Protein AF-A0A413H0Y8-F1 (afdb_monomer)

pLDDT: mean 87.63, std 12.53, range [32.38, 98.0]

Radius of gyration: 17.6 Å; Cα contacts (8 Å, |Δi|>4): 178; chains: 1; bounding box: 56×38×45 Å

Solvent-accessible surface area (backbone atoms only — not comparable to full-atom values): 8568 Å² total; per-residue (Å²): 137,81,78,73,86,71,83,73,80,68,52,60,48,79,48,77,46,79,50,73,56,98,91,42,75,48,72,51,76,47,75,51,66,42,67,68,55,38,49,78,73,67,56,87,65,59,68,71,58,47,52,50,53,49,50,53,52,52,50,53,53,50,53,55,46,49,53,52,62,71,45,93,72,84,64,91,36,79,37,49,85,48,46,69,68,49,57,80,67,46,86,58,60,74,30,56,27,32,36,20,32,91,90,68,49,77,76,45,64,27,31,27,72,46,62,50,44,83,55,28,41,30,31,41,32,99,91,42,79,44,77,41,51,63,93,59,38,45,83,38,80,113

Structure (mmCIF, N/CA/C/O backbone):
data_AF-A0A413H0Y8-F1
#
_entry.id   AF-A0A413H0Y8-F1
#
loop_
_atom_site.group_PDB
_atom_site.id
_atom_site.type_symbol
_atom_site.label_atom_id
_atom_site.label_alt_id
_atom_site.label_comp_id
_atom_site.label_asym_id
_atom_site.label_entity_id
_atom_site.label_seq_id
_atom_site.pdbx_PDB_ins_code
_atom_site.Cartn_x
_atom_site.Cartn_y
_atom_site.Cartn_z
_atom_site.occupancy
_atom_site.B_iso_or_equiv
_atom_site.auth_seq_id
_atom_site.auth_comp_id
_atom_site.auth_asym_id
_atom_site.auth_atom_id
_atom_site.pdbx_PDB_model_num
ATOM 1 N N . MET A 1 1 ? -30.456 -8.221 -4.992 1.00 32.38 1 MET A N 1
ATOM 2 C CA . MET A 1 1 ? -29.118 -8.774 -4.706 1.00 32.38 1 MET A CA 1
ATOM 3 C C . MET A 1 1 ? -28.200 -8.206 -5.781 1.00 32.38 1 MET A C 1
ATOM 5 O O . MET A 1 1 ? -28.251 -8.671 -6.908 1.00 32.38 1 MET A O 1
ATOM 9 N N . CYS A 1 2 ? -27.539 -7.079 -5.513 1.00 36.31 2 CYS A N 1
ATOM 10 C CA . CYS A 1 2 ? -26.644 -6.446 -6.484 1.00 36.31 2 CYS A CA 1
ATOM 11 C C . CYS A 1 2 ? -25.253 -7.015 -6.210 1.00 36.31 2 CYS A C 1
ATOM 13 O O . CYS A 1 2 ? -24.771 -6.860 -5.089 1.00 36.31 2 CYS A O 1
ATOM 15 N N . GLY A 1 3 ? -24.677 -7.742 -7.169 1.00 38.00 3 GLY A N 1
ATOM 16 C CA . GLY A 1 3 ? -23.341 -8.314 -7.030 1.00 38.00 3 GLY A CA 1
ATOM 17 C C . GLY A 1 3 ? -22.345 -7.209 -6.699 1.00 38.00 3 GLY A C 1
ATOM 18 O O . GLY A 1 3 ? -22.322 -6.174 -7.370 1.00 38.00 3 GLY A O 1
ATOM 19 N N . ALA A 1 4 ? -21.573 -7.398 -5.631 1.00 40.56 4 ALA A N 1
ATOM 20 C CA . ALA A 1 4 ? -20.399 -6.575 -5.401 1.00 40.56 4 ALA A CA 1
ATOM 21 C C . ALA A 1 4 ? -19.510 -6.686 -6.653 1.00 40.56 4 ALA A C 1
ATOM 23 O O . ALA A 1 4 ? -19.362 -7.797 -7.166 1.00 40.56 4 ALA A O 1
ATOM 24 N N . PRO A 1 5 ? -18.953 -5.583 -7.187 1.00 42.88 5 PRO A N 1
ATOM 25 C CA . PRO A 1 5 ? -17.923 -5.705 -8.201 1.00 42.88 5 PRO A CA 1
ATOM 26 C C . PRO A 1 5 ? -16.787 -6.474 -7.545 1.00 42.88 5 PRO A C 1
ATOM 28 O O . PRO A 1 5 ? -16.175 -6.006 -6.583 1.00 42.88 5 PRO A O 1
ATOM 31 N N . ALA A 1 6 ? -16.582 -7.697 -8.003 1.00 46.31 6 ALA A N 1
ATOM 32 C CA . ALA A 1 6 ? -15.473 -8.479 -7.547 1.00 46.31 6 ALA A CA 1
ATOM 33 C C . ALA A 1 6 ? -14.215 -7.800 -8.092 1.00 46.31 6 ALA A C 1
ATOM 35 O O . ALA A 1 6 ? -14.059 -7.634 -9.301 1.00 46.31 6 ALA A O 1
ATOM 36 N N . PHE A 1 7 ? -13.306 -7.400 -7.208 1.00 52.75 7 PHE A N 1
ATOM 37 C CA . PHE A 1 7 ? -11.917 -7.111 -7.575 1.00 52.75 7 PHE A CA 1
ATOM 38 C C . PHE A 1 7 ? -11.198 -8.431 -7.924 1.00 52.75 7 PHE A C 1
ATOM 40 O O . PHE A 1 7 ? -10.121 -8.711 -7.409 1.00 52.75 7 PHE A O 1
ATOM 47 N N . GLU A 1 8 ? -11.861 -9.299 -8.694 1.00 52.72 8 GLU A N 1
ATOM 48 C CA . GLU A 1 8 ? -11.515 -10.711 -8.870 1.00 52.72 8 GLU A CA 1
ATOM 49 C C . GLU A 1 8 ? -10.297 -10.883 -9.774 1.00 52.72 8 GLU A C 1
ATOM 51 O O . GLU A 1 8 ? -9.495 -11.785 -9.539 1.00 52.72 8 GLU A O 1
ATOM 56 N N . THR A 1 9 ? -10.090 -9.976 -10.733 1.00 62.38 9 THR A N 1
ATOM 57 C CA . THR A 1 9 ? -8.909 -10.007 -11.598 1.00 62.38 9 THR A CA 1
ATOM 58 C C . THR A 1 9 ? -7.788 -9.173 -10.986 1.00 62.38 9 THR A C 1
ATOM 60 O O . THR A 1 9 ? -7.717 -7.951 -11.133 1.00 62.38 9 THR A O 1
ATOM 63 N N . SER A 1 10 ? -6.900 -9.850 -10.263 1.00 74.69 10 SER A N 1
ATOM 64 C CA . SER A 1 10 ? -5.654 -9.268 -9.777 1.00 74.69 10 SER A CA 1
ATOM 65 C C . SER A 1 10 ? -4.716 -9.031 -10.960 1.00 74.69 10 SER A C 1
ATOM 67 O O . SER A 1 10 ? -4.108 -9.971 -11.449 1.00 74.69 10 SER A O 1
ATOM 69 N N . LEU A 1 11 ? -4.538 -7.779 -11.391 1.00 84.06 11 LEU A N 1
ATOM 70 C CA . LEU A 1 11 ? -3.574 -7.461 -12.456 1.00 84.06 11 LEU A CA 1
ATOM 71 C C . LEU A 1 11 ? -2.131 -7.763 -12.027 1.00 84.06 11 LEU A C 1
ATOM 73 O O . LEU A 1 11 ? -1.325 -8.271 -12.804 1.00 84.06 11 LEU A O 1
ATOM 77 N N . ALA A 1 12 ? -1.799 -7.409 -10.787 1.00 87.81 12 ALA A N 1
ATOM 78 C CA . ALA 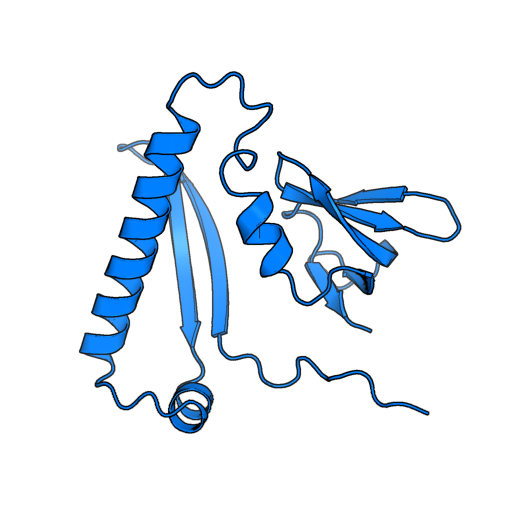A 1 12 ? -0.462 -7.560 -10.251 1.00 87.81 12 ALA A CA 1
ATOM 79 C C . ALA A 1 12 ? -0.478 -7.666 -8.727 1.00 87.81 12 ALA A C 1
ATOM 81 O O . ALA A 1 12 ? -1.369 -7.149 -8.049 1.00 87.81 12 ALA A O 1
ATOM 82 N N . ARG A 1 13 ? 0.568 -8.280 -8.184 1.00 89.25 13 ARG A N 1
ATOM 83 C CA . ARG A 1 13 ? 0.892 -8.272 -6.764 1.00 89.25 13 ARG A CA 1
ATOM 84 C C . ARG A 1 13 ? 2.155 -7.455 -6.550 1.00 89.25 13 ARG A C 1
ATOM 86 O O . ARG A 1 13 ? 3.166 -7.694 -7.196 1.00 89.25 13 ARG A O 1
ATOM 93 N N . VAL A 1 14 ? 2.108 -6.537 -5.590 1.00 90.75 14 VAL A N 1
ATOM 94 C CA . VAL A 1 14 ? 3.283 -5.782 -5.145 1.00 90.75 14 VAL A CA 1
ATOM 95 C C . VAL A 1 14 ? 3.683 -6.265 -3.756 1.00 90.75 14 VAL A C 1
ATOM 97 O O . VAL A 1 14 ? 2.850 -6.348 -2.852 1.00 90.75 14 VAL A O 1
ATOM 100 N N . ALA A 1 15 ? 4.959 -6.588 -3.580 1.00 90.88 15 ALA A N 1
ATOM 101 C CA . ALA A 1 15 ? 5.572 -6.876 -2.293 1.00 90.88 15 ALA A CA 1
ATOM 102 C C . ALA A 1 15 ? 6.719 -5.894 -2.048 1.00 90.88 15 ALA A C 1
ATOM 104 O O . ALA A 1 15 ? 7.498 -5.608 -2.953 1.00 90.88 15 ALA A O 1
ATOM 105 N N . VAL A 1 16 ? 6.830 -5.383 -0.822 1.00 90.38 16 VAL A N 1
ATOM 106 C CA . VAL A 1 16 ? 7.880 -4.435 -0.437 1.00 90.38 16 VAL A CA 1
ATOM 107 C C . VAL A 1 16 ? 8.587 -4.956 0.803 1.00 90.38 16 VAL A C 1
ATOM 109 O O . VAL A 1 16 ? 7.935 -5.313 1.781 1.00 90.38 16 VAL A O 1
ATOM 112 N N . ASN A 1 17 ? 9.917 -4.981 0.769 1.00 90.94 17 ASN A N 1
ATOM 113 C CA . ASN A 1 17 ? 10.757 -5.321 1.913 1.00 90.94 17 ASN A CA 1
ATOM 114 C C . ASN A 1 17 ? 11.710 -4.164 2.210 1.00 90.94 17 ASN A C 1
ATOM 116 O O . ASN A 1 17 ? 12.527 -3.800 1.367 1.00 90.94 17 ASN A O 1
ATOM 120 N N . GLY A 1 18 ? 11.610 -3.593 3.409 1.00 90.69 18 GLY A N 1
ATOM 121 C CA . GLY A 1 18 ? 12.574 -2.610 3.899 1.00 90.69 18 GLY A CA 1
ATOM 122 C C . GLY A 1 18 ? 13.849 -3.287 4.401 1.00 90.69 18 GLY A C 1
ATOM 123 O O . GLY A 1 18 ? 13.792 -4.356 5.008 1.00 90.69 18 GLY A O 1
ATOM 124 N N . GLY A 1 19 ? 14.996 -2.658 4.175 1.00 93.19 19 GLY A N 1
ATOM 125 C CA . GLY A 1 19 ? 16.285 -3.127 4.667 1.00 93.19 19 GLY A CA 1
ATOM 126 C C . GLY A 1 19 ? 17.268 -1.986 4.895 1.00 93.19 19 GLY A C 1
ATOM 127 O O . GLY A 1 19 ? 17.007 -0.834 4.553 1.00 93.19 19 GLY A O 1
ATOM 128 N N . ALA A 1 20 ? 18.413 -2.308 5.488 1.00 94.81 20 ALA A N 1
ATOM 129 C CA . ALA A 1 20 ? 19.521 -1.379 5.667 1.00 94.81 20 ALA A CA 1
ATOM 130 C C . ALA A 1 20 ? 20.842 -2.082 5.348 1.00 94.81 20 ALA A C 1
ATOM 132 O O . ALA A 1 20 ? 21.040 -3.244 5.702 1.00 94.81 20 ALA A O 1
ATOM 133 N N . GLY A 1 21 ? 21.739 -1.376 4.667 1.00 92.69 21 GLY A N 1
ATOM 134 C CA . GLY A 1 21 ? 23.068 -1.859 4.310 1.00 92.69 21 GLY A CA 1
ATOM 135 C C . GLY A 1 21 ? 24.107 -0.745 4.367 1.00 92.69 21 GLY A C 1
ATOM 136 O O . GLY A 1 21 ? 23.841 0.349 4.859 1.00 92.69 21 GLY A O 1
ATOM 137 N N . ALA A 1 22 ? 25.300 -1.008 3.829 1.00 93.00 22 ALA A N 1
ATOM 138 C CA . ALA A 1 22 ? 26.409 -0.050 3.849 1.00 93.00 22 ALA A CA 1
ATOM 139 C C . ALA A 1 22 ? 26.089 1.288 3.147 1.00 93.00 22 ALA A C 1
ATOM 141 O O . ALA A 1 22 ? 26.641 2.317 3.518 1.00 93.00 22 ALA A O 1
ATOM 142 N N . ALA A 1 23 ? 25.183 1.278 2.164 1.00 90.88 23 ALA A N 1
ATOM 143 C CA . ALA A 1 23 ? 24.728 2.469 1.443 1.00 90.88 23 ALA A CA 1
ATOM 144 C C . ALA A 1 23 ? 23.533 3.185 2.111 1.00 90.88 23 ALA A C 1
ATOM 146 O O . ALA A 1 23 ? 23.042 4.175 1.576 1.00 90.88 23 ALA A O 1
ATOM 147 N N . GLY A 1 24 ? 23.061 2.697 3.263 1.00 93.50 24 GLY A N 1
ATOM 148 C CA . GLY A 1 24 ? 21.897 3.227 3.972 1.00 93.50 24 GLY A CA 1
ATOM 149 C C . GLY A 1 24 ? 20.661 2.332 3.883 1.00 93.50 24 GLY A C 1
ATOM 150 O O . GLY A 1 24 ? 20.749 1.133 3.604 1.00 93.50 24 GLY A O 1
ATOM 151 N N . MET A 1 25 ? 19.504 2.919 4.189 1.00 93.38 25 MET A N 1
ATOM 152 C CA . MET A 1 25 ? 18.204 2.248 4.129 1.00 93.38 25 MET A CA 1
ATOM 153 C C . MET A 1 25 ? 17.737 2.092 2.679 1.00 93.38 25 MET A C 1
ATOM 155 O O . MET A 1 25 ? 17.961 2.975 1.855 1.00 93.38 25 MET A O 1
ATOM 159 N N . PHE A 1 26 ? 17.057 0.990 2.381 1.00 91.12 26 PHE A N 1
ATOM 160 C CA . PHE A 1 26 ? 16.476 0.711 1.073 1.00 91.12 26 PHE A CA 1
ATOM 161 C C . PHE A 1 26 ? 15.111 0.034 1.209 1.00 91.12 26 PHE A C 1
ATOM 163 O O . PHE A 1 26 ? 14.791 -0.560 2.239 1.00 91.12 26 PHE A O 1
ATOM 170 N N . ALA A 1 27 ? 14.326 0.085 0.136 1.00 90.38 27 ALA A N 1
ATOM 171 C CA . ALA A 1 27 ? 13.133 -0.730 -0.040 1.00 90.38 27 ALA A CA 1
ATOM 172 C C . ALA A 1 27 ? 13.289 -1.561 -1.317 1.00 90.38 27 ALA A C 1
ATOM 174 O O . ALA A 1 27 ? 13.507 -1.015 -2.396 1.00 90.38 27 ALA A O 1
ATOM 175 N N . ALA A 1 28 ? 13.198 -2.882 -1.195 1.00 91.81 28 ALA A N 1
ATOM 176 C CA . ALA A 1 28 ? 13.138 -3.794 -2.325 1.00 91.81 28 ALA A CA 1
ATOM 177 C C . ALA A 1 28 ? 11.672 -4.018 -2.702 1.00 91.81 28 ALA A C 1
ATOM 179 O O . ALA A 1 28 ? 10.901 -4.543 -1.896 1.00 91.81 28 ALA A O 1
ATOM 180 N N . VAL A 1 29 ? 11.299 -3.609 -3.914 1.00 92.00 29 VAL A N 1
ATOM 181 C CA . VAL A 1 29 ? 9.948 -3.770 -4.460 1.00 92.00 29 VAL A CA 1
ATOM 182 C C . VAL A 1 29 ? 9.956 -4.914 -5.468 1.00 92.00 29 VAL A C 1
ATOM 184 O O . VAL A 1 29 ? 10.744 -4.911 -6.411 1.00 92.00 29 VAL A O 1
ATOM 187 N N . THR A 1 30 ? 9.072 -5.884 -5.276 1.00 93.19 30 THR A N 1
ATOM 188 C CA . THR A 1 30 ? 8.802 -6.964 -6.227 1.00 93.19 30 THR A CA 1
ATOM 189 C C . THR A 1 30 ? 7.398 -6.776 -6.773 1.00 93.19 30 THR A C 1
ATOM 191 O O . THR A 1 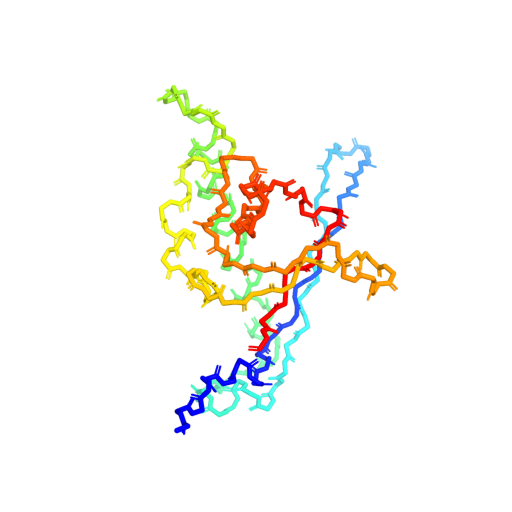30 ? 6.456 -6.605 -5.997 1.00 93.19 30 THR A O 1
ATOM 194 N N . VAL A 1 31 ? 7.261 -6.792 -8.098 1.00 92.12 31 VAL A N 1
ATOM 195 C CA . VAL A 1 31 ? 5.971 -6.696 -8.782 1.00 92.12 31 VAL A CA 1
ATOM 196 C C . VAL A 1 31 ? 5.783 -7.953 -9.620 1.00 92.12 31 VAL A C 1
ATOM 198 O O . VAL A 1 31 ? 6.502 -8.159 -10.593 1.00 92.12 31 VAL A O 1
ATOM 201 N N . ASP A 1 32 ? 4.821 -8.783 -9.232 1.00 91.75 32 ASP A N 1
ATOM 202 C CA . ASP A 1 32 ? 4.410 -9.966 -9.982 1.00 91.75 32 ASP A CA 1
ATOM 203 C C . ASP A 1 32 ? 3.194 -9.586 -10.829 1.00 91.75 32 ASP A C 1
ATOM 205 O O . ASP A 1 32 ? 2.164 -9.213 -10.269 1.00 91.75 32 ASP A O 1
ATOM 209 N N . ILE A 1 33 ? 3.294 -9.651 -12.157 1.00 90.06 33 ILE A N 1
ATOM 210 C CA . ILE A 1 33 ? 2.214 -9.232 -13.062 1.00 90.06 33 ILE A CA 1
ATOM 211 C C . ILE A 1 33 ? 1.641 -10.439 -13.792 1.00 90.06 33 ILE A C 1
ATOM 213 O O . ILE A 1 33 ? 2.380 -11.257 -14.341 1.00 90.06 33 ILE A O 1
ATOM 217 N N . GLU A 1 34 ? 0.315 -10.533 -13.842 1.00 89.12 34 GLU A N 1
ATOM 218 C CA . GLU A 1 34 ? -0.361 -11.549 -14.635 1.00 89.12 34 GLU A CA 1
ATOM 219 C C . GLU A 1 34 ? -0.378 -11.133 -16.112 1.00 89.12 34 GLU A C 1
ATOM 221 O O . GLU A 1 34 ? -1.150 -10.275 -16.545 1.00 89.12 34 GLU A O 1
ATOM 226 N N . ARG A 1 35 ? 0.499 -11.748 -16.915 1.00 86.81 35 ARG A N 1
ATOM 227 C CA . ARG A 1 35 ? 0.680 -11.389 -18.332 1.00 86.81 35 ARG A CA 1
ATOM 228 C C . ARG A 1 35 ? -0.601 -11.529 -19.163 1.00 86.81 35 ARG A C 1
ATOM 230 O O . ARG A 1 35 ? -0.810 -10.747 -20.087 1.00 86.81 35 ARG A O 1
ATOM 237 N N . ALA A 1 36 ? -1.464 -12.488 -18.828 1.00 86.75 36 ALA A N 1
ATOM 238 C CA . ALA A 1 36 ? -2.760 -12.651 -19.485 1.00 86.75 36 ALA A CA 1
ATOM 239 C C . ALA A 1 36 ? -3.677 -11.437 -19.245 1.00 86.75 36 ALA A C 1
ATOM 241 O O . ALA A 1 36 ? -4.237 -10.904 -20.201 1.00 86.75 36 ALA A O 1
ATOM 242 N N . ALA A 1 37 ? -3.736 -10.933 -18.007 1.00 85.56 37 ALA A N 1
ATOM 243 C CA . ALA A 1 37 ? -4.530 -9.757 -17.651 1.00 85.56 37 ALA A CA 1
ATOM 244 C C . ALA A 1 37 ? -4.043 -8.483 -18.366 1.00 85.56 37 ALA A C 1
ATOM 246 O O . ALA A 1 37 ? -4.847 -7.645 -18.765 1.00 85.56 37 ALA A O 1
ATOM 247 N N . LEU A 1 38 ? -2.733 -8.348 -18.605 1.00 86.31 38 LEU A N 1
ATOM 248 C CA . LEU A 1 38 ? -2.192 -7.259 -19.429 1.00 86.31 38 LEU A CA 1
ATOM 249 C C . LEU A 1 38 ? -2.660 -7.332 -20.890 1.00 86.31 38 LEU A C 1
ATOM 251 O O . LEU A 1 38 ? -2.996 -6.304 -21.479 1.00 86.31 38 LEU A O 1
ATOM 255 N N . GLY A 1 39 ? -2.711 -8.536 -21.463 1.00 85.25 39 GLY A N 1
ATOM 256 C CA . GLY A 1 39 ? -3.212 -8.749 -22.821 1.00 85.25 39 GLY A CA 1
ATOM 257 C C . GLY A 1 39 ? -4.685 -8.360 -22.972 1.00 85.25 39 GLY A C 1
ATOM 258 O O . GLY A 1 39 ? -5.051 -7.724 -23.958 1.00 85.25 39 GLY A O 1
ATOM 259 N N . GLU A 1 40 ? -5.519 -8.656 -21.972 1.00 87.12 40 GLU A N 1
ATOM 260 C CA . GLU A 1 40 ? -6.932 -8.236 -21.939 1.00 87.12 40 GLU A CA 1
ATOM 261 C C . GLU A 1 40 ? -7.098 -6.709 -21.897 1.00 87.12 40 GLU A C 1
ATOM 263 O O . GLU A 1 40 ? -8.065 -6.171 -22.436 1.00 87.12 40 GLU A O 1
ATOM 268 N N . LEU A 1 41 ? -6.126 -6.003 -21.314 1.00 85.88 41 LEU A N 1
ATOM 269 C CA . LEU A 1 41 ? -6.056 -4.539 -21.295 1.00 85.88 41 LEU A CA 1
ATOM 270 C C . LEU A 1 41 ? -5.435 -3.941 -22.571 1.00 85.88 41 LEU A C 1
ATOM 272 O O . LEU A 1 41 ? -5.282 -2.724 -22.663 1.00 85.88 41 LEU A O 1
ATOM 276 N N . GLY A 1 42 ? -5.076 -4.770 -23.558 1.00 88.19 42 GLY A N 1
ATOM 277 C CA . GLY A 1 42 ? -4.475 -4.331 -24.818 1.00 88.19 42 GLY A CA 1
ATOM 278 C C . GLY A 1 42 ? -2.998 -3.945 -24.712 1.00 88.19 42 GLY A C 1
ATOM 279 O O . GLY A 1 42 ? -2.483 -3.252 -25.589 1.00 88.19 42 GLY A O 1
ATOM 280 N N . VAL A 1 43 ? -2.304 -4.368 -23.651 1.00 87.44 43 VAL A N 1
ATOM 281 C CA . VAL A 1 43 ? -0.867 -4.119 -23.488 1.00 87.44 43 VAL A CA 1
ATOM 282 C C . VAL A 1 43 ? -0.079 -5.151 -24.297 1.00 87.44 43 VAL A C 1
ATOM 284 O O . VAL A 1 43 ? 0.165 -6.272 -23.848 1.00 87.44 43 VAL A O 1
ATOM 287 N N . ASP A 1 44 ? 0.341 -4.750 -25.495 1.00 87.62 44 ASP A N 1
ATOM 288 C CA . ASP A 1 44 ? 1.189 -5.544 -26.387 1.00 87.62 44 ASP A CA 1
ATOM 289 C C . ASP A 1 44 ? 2.629 -5.004 -26.383 1.00 87.62 44 ASP A C 1
ATOM 291 O O . ASP A 1 44 ? 3.038 -4.208 -27.227 1.00 87.62 44 ASP A O 1
ATOM 295 N N . MET A 1 45 ? 3.386 -5.373 -25.349 1.00 90.38 45 MET A N 1
ATOM 296 C CA . MET A 1 45 ? 4.795 -4.999 -25.175 1.00 90.38 45 MET A CA 1
ATOM 297 C C . MET A 1 45 ? 5.640 -6.246 -24.924 1.00 90.38 45 MET A C 1
ATOM 299 O O . MET A 1 45 ? 5.197 -7.160 -24.231 1.00 90.38 45 MET A O 1
ATOM 303 N N . ALA A 1 46 ? 6.872 -6.303 -25.430 1.00 93.00 46 ALA A N 1
ATOM 304 C CA . ALA A 1 46 ? 7.811 -7.351 -25.019 1.00 93.00 46 ALA A CA 1
ATOM 305 C C . ALA A 1 46 ? 8.105 -7.253 -23.507 1.00 93.00 46 ALA A C 1
ATOM 307 O O . ALA A 1 46 ? 8.069 -6.154 -22.948 1.00 93.00 46 ALA A O 1
ATOM 308 N N . ASP A 1 47 ? 8.374 -8.385 -22.847 1.00 91.31 47 ASP A N 1
ATOM 309 C CA . ASP A 1 47 ? 8.571 -8.441 -21.389 1.00 91.31 47 ASP A CA 1
ATOM 310 C C . ASP A 1 47 ? 9.712 -7.525 -20.929 1.00 91.31 47 ASP A C 1
ATOM 312 O O . ASP A 1 47 ? 9.560 -6.787 -19.959 1.00 91.31 47 ASP A O 1
ATOM 316 N N . GLU A 1 48 ? 10.827 -7.496 -21.657 1.00 93.00 48 GLU A N 1
ATOM 317 C CA . GLU A 1 48 ? 11.979 -6.652 -21.331 1.00 93.00 48 GLU A CA 1
ATOM 318 C C . GLU A 1 48 ? 11.617 -5.162 -21.373 1.00 93.00 48 GLU A C 1
ATOM 320 O O . GLU A 1 48 ? 11.995 -4.400 -20.483 1.00 93.00 48 GLU A O 1
ATOM 325 N N . VAL A 1 49 ? 10.823 -4.761 -22.370 1.00 94.94 49 VAL A N 1
ATOM 326 C CA . VAL A 1 49 ? 10.365 -3.374 -22.534 1.00 94.94 49 VAL A CA 1
ATOM 327 C C . VAL A 1 49 ? 9.363 -3.009 -21.439 1.00 94.94 49 VAL A C 1
ATOM 329 O O . VAL A 1 49 ? 9.396 -1.898 -20.916 1.00 94.94 49 VAL A O 1
ATOM 332 N N . LEU A 1 50 ? 8.484 -3.941 -21.062 1.00 91.75 50 LEU A N 1
ATOM 333 C CA . LEU A 1 50 ? 7.537 -3.753 -19.965 1.00 91.75 50 LEU A CA 1
ATOM 334 C C . LEU A 1 50 ? 8.263 -3.565 -18.627 1.00 91.75 50 LEU A C 1
ATOM 336 O O . LEU A 1 50 ? 7.916 -2.660 -17.869 1.00 91.75 50 LEU A O 1
ATOM 340 N N . VAL A 1 51 ? 9.266 -4.398 -18.340 1.00 93.00 51 VAL A N 1
ATOM 341 C CA . VAL A 1 51 ? 10.057 -4.318 -17.103 1.00 93.00 51 VAL A CA 1
ATOM 342 C C . VAL A 1 51 ? 10.800 -2.989 -17.021 1.00 93.00 51 VAL A C 1
ATOM 344 O O . VAL A 1 51 ? 10.743 -2.329 -15.983 1.00 93.00 51 VAL A O 1
ATOM 347 N N . GLU A 1 52 ? 11.455 -2.566 -18.105 1.00 95.12 52 GLU A N 1
ATOM 348 C CA . GLU A 1 52 ? 12.155 -1.281 -18.152 1.00 95.12 52 GLU A CA 1
ATOM 349 C C . GLU A 1 52 ? 11.180 -0.110 -17.966 1.00 95.12 52 GLU A C 1
ATOM 351 O O . GLU A 1 52 ? 11.384 0.728 -17.087 1.00 95.12 52 GLU A O 1
ATOM 356 N N . ALA A 1 53 ? 10.071 -0.095 -18.712 1.00 93.81 53 ALA A N 1
ATOM 357 C CA . ALA A 1 53 ? 9.063 0.958 -18.615 1.00 93.81 53 ALA A CA 1
ATOM 358 C C . ALA A 1 53 ? 8.457 1.054 -17.205 1.00 93.81 53 ALA A C 1
ATOM 360 O O . ALA A 1 53 ? 8.303 2.155 -16.670 1.00 93.81 53 ALA A O 1
ATOM 361 N N . LEU A 1 54 ? 8.149 -0.086 -16.578 1.00 91.94 54 LEU A N 1
ATOM 362 C CA . LEU A 1 54 ? 7.621 -0.131 -15.218 1.00 91.94 54 LEU A CA 1
ATOM 363 C C . LEU A 1 54 ? 8.649 0.364 -14.198 1.00 91.94 54 LEU A C 1
ATOM 365 O O . LEU A 1 54 ? 8.303 1.169 -13.335 1.00 91.94 54 LEU A O 1
ATOM 369 N N . ALA A 1 55 ? 9.903 -0.081 -14.297 1.00 93.75 55 ALA A N 1
ATOM 370 C CA . ALA A 1 55 ? 10.966 0.357 -13.399 1.00 93.75 55 ALA A CA 1
ATOM 371 C C . ALA A 1 55 ? 11.183 1.874 -13.503 1.00 93.75 55 ALA A C 1
ATOM 373 O O . ALA A 1 55 ? 11.203 2.564 -12.482 1.00 93.75 55 ALA A O 1
ATOM 374 N N . THR A 1 56 ? 11.260 2.413 -14.723 1.00 96.19 56 THR A N 1
ATOM 375 C CA . THR A 1 56 ? 11.374 3.857 -14.958 1.00 96.19 56 THR A CA 1
ATOM 376 C C . THR A 1 56 ? 10.174 4.620 -14.401 1.00 96.19 56 THR A C 1
ATOM 378 O O . THR A 1 56 ? 10.364 5.641 -13.737 1.00 96.19 56 THR A O 1
ATOM 381 N N . ALA A 1 57 ? 8.946 4.138 -14.617 1.00 94.38 57 ALA A N 1
ATOM 382 C CA . ALA A 1 57 ? 7.738 4.782 -14.101 1.00 94.38 57 ALA A CA 1
ATOM 383 C C . ALA A 1 57 ? 7.700 4.800 -12.563 1.00 94.38 57 ALA A C 1
ATOM 385 O O . ALA A 1 57 ? 7.414 5.841 -11.966 1.00 94.38 57 ALA A O 1
ATOM 386 N N . VAL A 1 58 ? 8.039 3.677 -11.916 1.00 92.75 58 VAL A N 1
ATOM 387 C CA . VAL A 1 58 ? 8.108 3.570 -10.450 1.00 92.75 58 VAL A CA 1
ATOM 388 C C . VAL A 1 58 ? 9.161 4.523 -9.890 1.00 92.75 58 VAL A C 1
ATOM 390 O O . VAL A 1 58 ? 8.838 5.317 -9.007 1.00 92.75 58 VAL A O 1
ATOM 393 N N . LEU A 1 59 ? 10.388 4.502 -10.423 1.00 94.25 59 LEU A N 1
ATOM 394 C CA . LEU A 1 59 ? 11.470 5.382 -9.970 1.00 94.25 59 LEU A CA 1
ATOM 395 C C . LEU A 1 59 ? 11.102 6.859 -10.150 1.00 94.25 59 LEU A C 1
ATOM 397 O O . LEU A 1 59 ? 11.181 7.623 -9.195 1.00 94.25 59 LEU A O 1
ATOM 401 N N . THR A 1 60 ? 10.574 7.241 -11.316 1.00 95.75 60 THR A N 1
ATOM 402 C CA . THR A 1 60 ? 10.150 8.625 -11.593 1.00 95.75 60 THR A CA 1
ATOM 403 C C . THR A 1 60 ? 9.088 9.103 -10.598 1.00 95.75 60 THR A C 1
ATOM 405 O O . THR A 1 60 ? 9.155 10.228 -10.087 1.00 95.75 60 THR A O 1
ATOM 408 N N . ARG A 1 61 ? 8.096 8.255 -10.284 1.00 92.06 61 ARG A N 1
ATOM 409 C CA . ARG A 1 61 ? 7.030 8.606 -9.333 1.00 92.06 61 ARG A CA 1
ATOM 410 C C . ARG A 1 61 ? 7.555 8.718 -7.903 1.00 92.06 61 ARG A C 1
ATOM 412 O O . ARG A 1 61 ? 7.117 9.622 -7.183 1.00 92.06 61 ARG A O 1
ATOM 419 N N . VAL A 1 62 ? 8.463 7.824 -7.503 1.00 91.62 62 VAL A N 1
ATOM 420 C CA . VAL A 1 62 ? 9.114 7.835 -6.184 1.00 91.62 62 VAL A CA 1
ATOM 421 C C . VAL A 1 62 ? 10.022 9.051 -6.035 1.00 91.62 62 VAL A C 1
ATOM 423 O O . VAL A 1 62 ? 9.926 9.725 -5.017 1.00 91.62 62 VAL A O 1
ATOM 426 N N . ASP A 1 63 ? 10.815 9.400 -7.047 1.00 92.94 63 ASP A N 1
ATOM 427 C CA . ASP A 1 63 ? 11.674 10.589 -7.030 1.00 92.94 63 ASP A CA 1
ATOM 428 C C . ASP A 1 63 ? 10.843 11.869 -6.903 1.00 92.94 63 ASP A C 1
ATOM 430 O O . ASP A 1 63 ? 11.140 12.741 -6.084 1.00 92.94 63 ASP A O 1
ATOM 434 N N . THR A 1 64 ? 9.733 11.951 -7.642 1.00 91.88 64 THR A N 1
ATOM 435 C CA . THR A 1 64 ? 8.785 13.071 -7.530 1.00 91.88 64 THR A CA 1
ATOM 436 C C . THR A 1 64 ? 8.215 13.178 -6.113 1.00 91.88 64 THR A C 1
ATOM 438 O O . THR A 1 64 ? 8.145 14.270 -5.542 1.00 91.88 64 THR A O 1
ATOM 441 N N . TRP A 1 65 ? 7.836 12.046 -5.510 1.00 90.44 65 TRP A N 1
ATOM 442 C CA . TRP A 1 65 ? 7.366 12.023 -4.126 1.00 90.44 65 TRP A CA 1
ATOM 443 C C . TRP A 1 65 ? 8.473 12.405 -3.137 1.00 90.44 65 TRP A C 1
ATOM 445 O O . TRP A 1 65 ? 8.223 13.204 -2.238 1.00 90.44 65 TRP A O 1
ATOM 455 N N . ALA A 1 66 ? 9.697 11.911 -3.320 1.00 89.62 66 ALA A N 1
ATOM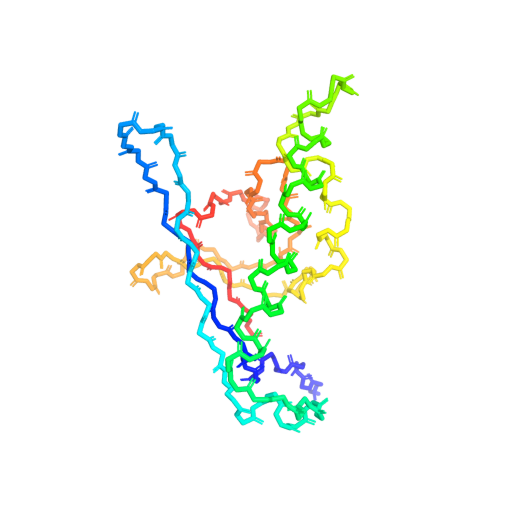 456 C CA . ALA A 1 66 ? 10.835 12.216 -2.462 1.00 89.62 66 ALA A CA 1
ATOM 457 C C . ALA A 1 66 ? 11.160 13.715 -2.461 1.00 89.62 66 ALA A C 1
ATOM 459 O O . ALA A 1 66 ? 11.417 14.282 -1.399 1.00 89.62 66 ALA A O 1
ATOM 460 N N . VAL A 1 67 ? 11.094 14.386 -3.615 1.00 90.38 67 VAL A N 1
ATOM 461 C CA . VAL A 1 67 ? 11.243 15.848 -3.689 1.00 90.38 67 VAL A CA 1
ATOM 462 C C . VAL A 1 67 ? 10.156 16.543 -2.867 1.00 90.38 67 VAL A C 1
ATOM 464 O O . VAL A 1 67 ? 10.467 17.409 -2.048 1.00 90.38 67 VAL A O 1
ATOM 467 N N . ALA A 1 68 ? 8.893 16.145 -3.032 1.00 87.12 68 ALA A N 1
ATOM 468 C CA . ALA A 1 68 ? 7.778 16.746 -2.303 1.00 87.12 68 ALA A CA 1
ATOM 469 C C . ALA A 1 68 ? 7.883 16.515 -0.784 1.00 87.12 68 ALA A C 1
ATOM 471 O O . ALA A 1 68 ? 7.719 17.453 -0.010 1.00 87.12 68 ALA A O 1
ATOM 472 N N . ALA A 1 69 ? 8.231 15.298 -0.359 1.00 84.50 69 ALA A N 1
ATOM 473 C CA . ALA A 1 69 ? 8.380 14.926 1.046 1.00 84.50 69 ALA A CA 1
ATOM 474 C C . ALA A 1 69 ? 9.545 15.652 1.742 1.00 84.50 69 ALA A C 1
ATO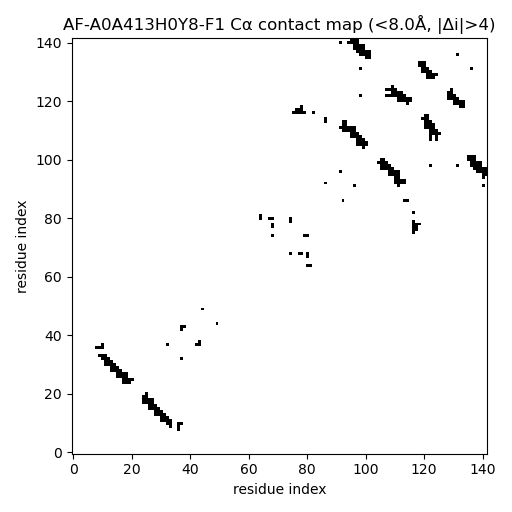M 476 O O . ALA A 1 69 ? 9.447 15.974 2.924 1.00 84.50 69 ALA A O 1
ATOM 477 N N . ASN A 1 70 ? 10.634 15.933 1.018 1.00 85.44 70 ASN A N 1
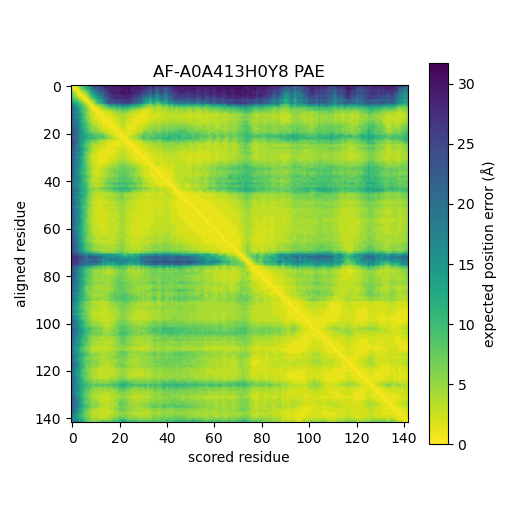ATOM 478 C CA . ASN A 1 70 ? 11.796 16.646 1.556 1.00 85.44 70 ASN A CA 1
ATOM 479 C C . ASN A 1 70 ? 11.690 18.174 1.445 1.00 85.44 70 ASN A C 1
ATOM 481 O O . ASN A 1 70 ? 12.521 18.890 2.005 1.00 85.44 70 ASN A O 1
ATOM 485 N N . THR A 1 71 ? 10.692 18.697 0.732 1.00 85.75 71 THR A N 1
ATOM 486 C CA . THR A 1 71 ? 10.482 20.142 0.638 1.00 85.75 71 THR A CA 1
ATOM 487 C C . THR A 1 71 ? 9.764 20.630 1.904 1.00 85.75 71 THR A C 1
ATOM 489 O O . THR A 1 71 ? 8.674 20.143 2.208 1.00 85.75 71 THR A O 1
ATOM 492 N N . PRO A 1 72 ? 10.310 21.606 2.655 1.00 75.69 72 PRO A N 1
ATOM 493 C CA . PRO A 1 72 ? 9.673 22.125 3.864 1.00 75.69 72 PRO A CA 1
ATOM 494 C C . PRO A 1 72 ? 8.355 22.844 3.539 1.00 75.69 72 PRO A C 1
ATOM 496 O O . PRO A 1 72 ? 8.339 24.019 3.187 1.00 75.69 72 PRO A O 1
ATOM 499 N N . GLN A 1 73 ? 7.240 22.126 3.642 1.00 68.44 73 GLN A N 1
ATOM 500 C CA . GLN A 1 73 ? 5.898 22.628 3.306 1.00 68.44 73 GLN A CA 1
ATOM 501 C C . GLN A 1 73 ? 4.961 22.668 4.523 1.00 68.44 73 GLN A C 1
ATOM 503 O O . GLN A 1 73 ? 3.781 22.970 4.387 1.00 68.44 73 GLN A O 1
ATOM 508 N N . GLY A 1 74 ? 5.459 22.329 5.720 1.00 69.56 74 GLY A N 1
ATOM 509 C CA . GLY A 1 74 ? 4.609 22.125 6.900 1.00 69.56 74 GLY A CA 1
ATOM 510 C C . GLY A 1 74 ? 3.702 20.892 6.784 1.00 69.56 74 GLY A C 1
ATOM 511 O O . GLY A 1 74 ? 2.694 20.802 7.480 1.00 69.56 74 GLY A O 1
ATOM 512 N N . ALA A 1 75 ? 4.041 19.956 5.890 1.00 67.38 75 ALA A N 1
ATOM 513 C CA . ALA A 1 75 ? 3.295 18.725 5.677 1.00 67.38 75 ALA A CA 1
ATOM 514 C C . ALA A 1 75 ? 3.262 17.881 6.963 1.00 67.38 75 ALA A C 1
ATOM 516 O O . ALA A 1 75 ? 4.287 17.655 7.603 1.00 67.38 75 ALA A O 1
ATOM 517 N N . ALA A 1 76 ? 2.072 17.407 7.334 1.00 75.81 76 ALA A N 1
ATOM 518 C CA . ALA A 1 76 ? 1.828 16.753 8.620 1.00 75.81 76 ALA A CA 1
ATOM 519 C C . ALA A 1 76 ? 2.415 15.327 8.733 1.00 75.81 76 ALA A C 1
ATOM 521 O O . ALA A 1 76 ? 2.383 14.737 9.812 1.00 75.81 76 ALA A O 1
ATOM 522 N N . GLY A 1 77 ? 2.933 14.757 7.639 1.00 83.12 77 GLY A N 1
ATOM 523 C CA . GLY A 1 77 ? 3.476 13.401 7.599 1.00 83.12 77 GLY A CA 1
ATOM 524 C C . GLY A 1 77 ? 3.977 12.990 6.207 1.00 83.12 77 GLY A C 1
ATOM 525 O O . GLY A 1 77 ? 3.774 13.724 5.237 1.00 83.12 77 GLY A O 1
ATOM 526 N N . PRO A 1 78 ? 4.615 11.814 6.090 1.00 83.81 78 PRO A N 1
ATOM 527 C CA . PRO A 1 78 ? 5.322 11.372 4.885 1.00 83.81 78 PRO A CA 1
ATOM 528 C C . PRO A 1 78 ? 4.405 11.139 3.679 1.00 83.81 78 PRO A C 1
ATOM 530 O O . PRO A 1 78 ? 4.823 11.375 2.545 1.00 83.81 78 PRO A O 1
ATOM 533 N N . LEU A 1 79 ? 3.155 10.711 3.896 1.00 88.06 79 LEU A N 1
ATOM 534 C CA . LEU A 1 79 ? 2.197 10.521 2.803 1.00 88.06 79 LEU A CA 1
ATOM 535 C C . LEU A 1 79 ? 1.423 11.784 2.443 1.00 88.06 79 LEU A C 1
ATOM 537 O O . LEU A 1 79 ? 0.796 11.806 1.391 1.00 88.06 79 LEU A O 1
ATOM 541 N N . ALA A 1 80 ? 1.464 12.841 3.260 1.00 87.38 80 ALA A N 1
ATOM 542 C CA . ALA A 1 80 ? 0.658 14.039 3.028 1.00 87.38 80 ALA A CA 1
ATOM 543 C C . ALA A 1 80 ? 0.780 14.614 1.595 1.00 87.38 80 ALA A C 1
ATOM 545 O O . ALA A 1 80 ? -0.259 14.973 1.043 1.00 87.38 80 ALA A O 1
ATOM 546 N N . PRO A 1 81 ? 1.963 14.629 0.938 1.00 87.19 81 PRO A N 1
ATOM 547 C CA . PRO A 1 81 ? 2.082 15.129 -0.434 1.00 87.19 81 PRO A CA 1
ATOM 548 C C . PRO A 1 81 ? 1.383 14.280 -1.505 1.00 87.19 81 PRO A C 1
ATOM 550 O O . PRO A 1 81 ? 1.144 14.771 -2.601 1.00 87.19 81 PRO A O 1
A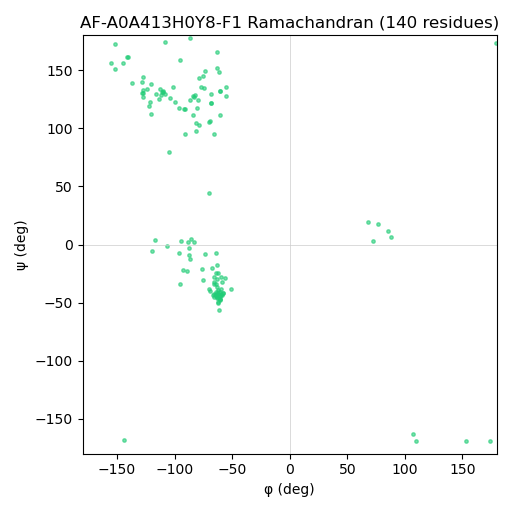TOM 553 N N . VAL A 1 82 ? 1.089 13.007 -1.223 1.00 87.38 82 VAL A N 1
ATOM 554 C CA . VAL A 1 82 ? 0.510 12.058 -2.193 1.00 87.38 82 VAL A CA 1
ATOM 555 C C . VAL A 1 82 ? -0.849 11.514 -1.762 1.00 87.38 82 VAL A C 1
ATOM 557 O O . VAL A 1 82 ? -1.492 10.809 -2.530 1.00 87.38 82 VAL A O 1
ATOM 560 N N . LEU A 1 83 ? -1.305 11.839 -0.549 1.00 86.56 83 LEU A N 1
ATOM 561 C CA . LEU A 1 83 ? -2.477 11.219 0.063 1.00 86.56 83 LEU A CA 1
ATOM 562 C C . LEU A 1 83 ? -3.768 11.489 -0.722 1.00 86.56 83 LEU A C 1
ATOM 564 O O . LEU A 1 83 ? -4.598 10.594 -0.829 1.00 86.56 83 LEU A O 1
ATOM 568 N N . GLY A 1 84 ? -3.916 12.686 -1.302 1.00 85.75 84 GLY A N 1
ATOM 569 C CA . GLY A 1 84 ? -5.067 13.029 -2.145 1.00 85.75 84 GLY A CA 1
ATOM 570 C C . GLY A 1 84 ? -5.171 12.131 -3.381 1.00 85.75 84 GLY A C 1
ATOM 571 O O . GLY A 1 84 ? -6.160 11.427 -3.541 1.00 85.75 84 GLY A O 1
ATOM 572 N N . GLU A 1 85 ? -4.110 12.080 -4.194 1.00 86.94 85 GLU A N 1
ATOM 573 C CA . GLU A 1 85 ? -4.044 11.191 -5.367 1.00 86.94 85 GLU A CA 1
ATOM 574 C C . GLU A 1 85 ? -4.181 9.719 -4.974 1.00 86.94 85 GLU A C 1
ATOM 576 O O . GLU A 1 85 ? -4.810 8.930 -5.675 1.00 86.94 85 GLU A O 1
ATOM 581 N N . TYR A 1 86 ? -3.583 9.334 -3.844 1.00 84.50 86 TYR A N 1
ATOM 582 C CA . TYR A 1 86 ? -3.653 7.964 -3.368 1.00 84.50 86 TYR A CA 1
ATOM 583 C C . TYR A 1 86 ? -5.090 7.573 -3.024 1.00 84.50 86 TYR A C 1
ATOM 585 O O . TYR A 1 86 ? -5.525 6.504 -3.443 1.00 84.50 86 TYR A O 1
ATOM 593 N N . PHE A 1 87 ? -5.848 8.441 -2.342 1.00 84.88 87 PHE A N 1
ATOM 594 C CA . PHE A 1 87 ? -7.249 8.189 -2.004 1.00 84.88 87 PHE A CA 1
ATOM 595 C C . PHE A 1 87 ? -8.132 7.936 -3.220 1.00 84.88 87 PHE A C 1
ATOM 597 O O . PHE A 1 87 ? -8.935 7.002 -3.182 1.00 84.88 87 PHE A O 1
ATOM 604 N N . ASP A 1 88 ? -7.948 8.704 -4.294 1.00 86.12 88 ASP A N 1
ATOM 605 C CA . ASP A 1 88 ? -8.700 8.529 -5.541 1.00 86.12 88 ASP A CA 1
ATOM 606 C C . ASP A 1 88 ? -8.454 7.152 -6.181 1.00 86.12 88 ASP A C 1
ATOM 608 O O . ASP A 1 88 ? -9.303 6.629 -6.905 1.00 86.12 88 ASP A O 1
ATOM 612 N N . MET A 1 89 ? -7.306 6.535 -5.885 1.00 85.38 89 MET A N 1
ATOM 613 C CA . MET A 1 89 ? -6.904 5.234 -6.412 1.00 85.38 89 MET A CA 1
ATOM 614 C C . MET A 1 89 ? -7.217 4.053 -5.487 1.00 85.38 89 MET A C 1
ATOM 616 O O . MET A 1 89 ? -7.013 2.921 -5.916 1.00 85.38 89 MET A O 1
ATOM 620 N N . VAL A 1 90 ? -7.684 4.249 -4.243 1.00 87.19 90 VAL A N 1
ATOM 621 C CA . VAL A 1 90 ? -7.936 3.133 -3.308 1.00 87.19 90 VAL A CA 1
ATOM 622 C C . VAL A 1 90 ? -9.299 2.480 -3.586 1.00 87.19 90 VAL A C 1
ATOM 624 O O . VAL A 1 90 ? -10.332 2.990 -3.146 1.00 87.19 90 VAL A O 1
ATOM 627 N N . PRO A 1 91 ? -9.347 1.291 -4.218 1.00 83.94 91 PRO A N 1
ATOM 628 C CA . PRO A 1 91 ? -10.604 0.701 -4.687 1.00 83.94 91 PRO A CA 1
ATOM 629 C C . PRO A 1 91 ? -11.576 0.303 -3.568 1.00 83.94 91 PRO A C 1
ATOM 631 O O . PRO A 1 91 ? -12.792 0.257 -3.765 1.00 83.94 91 PRO A O 1
ATOM 634 N N . LEU A 1 92 ? -11.042 -0.027 -2.390 1.00 91.31 92 LEU A N 1
ATOM 635 C CA . LEU A 1 92 ? -11.820 -0.526 -1.257 1.00 91.31 92 LEU A CA 1
ATOM 636 C C . LEU A 1 92 ? -12.376 0.592 -0.365 1.00 91.31 92 LEU A C 1
ATOM 638 O O . LEU A 1 92 ? -13.077 0.292 0.601 1.00 91.31 92 LEU A O 1
ATOM 642 N N . LEU A 1 93 ? -12.075 1.862 -0.647 1.00 92.44 93 LEU A N 1
ATOM 643 C CA . LEU A 1 93 ? -12.530 2.972 0.183 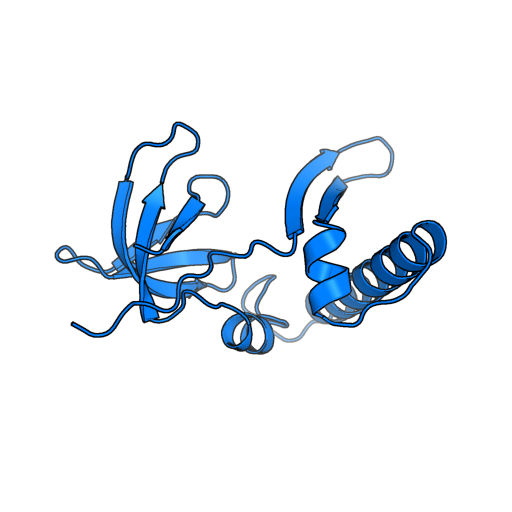1.00 92.44 93 LEU A CA 1
ATOM 644 C C . LEU A 1 93 ? -14.068 3.022 0.231 1.00 92.44 93 LEU A C 1
ATOM 646 O O . LEU A 1 93 ? -14.754 2.888 -0.783 1.00 92.44 93 LEU A O 1
ATOM 650 N N . GLY A 1 94 ? -14.624 3.159 1.434 1.00 93.62 94 GLY A N 1
ATOM 651 C CA . GLY A 1 94 ? -16.068 3.138 1.676 1.00 93.62 94 GLY A CA 1
ATOM 652 C C . GLY A 1 94 ? -16.728 1.758 1.539 1.00 93.62 94 GLY A C 1
ATOM 653 O O . GLY A 1 94 ? -17.947 1.657 1.686 1.00 93.62 94 GLY A O 1
ATOM 654 N N . ARG A 1 95 ? -15.968 0.686 1.276 1.00 94.56 95 ARG A N 1
ATOM 655 C CA . ARG A 1 95 ? -16.488 -0.686 1.158 1.00 94.56 95 ARG A CA 1
ATOM 656 C C . ARG A 1 95 ? -16.372 -1.456 2.469 1.00 94.56 95 ARG A C 1
ATOM 658 O O . ARG A 1 95 ? -15.570 -1.115 3.337 1.00 94.56 95 ARG A O 1
ATOM 665 N N . GLN A 1 96 ? -17.179 -2.510 2.590 1.00 96.69 96 GLN A N 1
ATOM 666 C CA . GLN A 1 96 ? -17.011 -3.506 3.645 1.00 96.69 96 GLN A CA 1
ATOM 667 C C . GLN A 1 96 ? -15.727 -4.297 3.414 1.00 96.69 96 GLN A C 1
ATOM 669 O O . GLN A 1 96 ? -15.480 -4.796 2.315 1.00 96.69 96 GLN A O 1
ATOM 674 N N . VAL A 1 97 ? -14.915 -4.382 4.461 1.00 96.62 97 VAL A N 1
ATOM 675 C CA . VAL A 1 97 ? -13.617 -5.045 4.448 1.00 96.62 97 VAL A CA 1
ATOM 676 C C . VAL A 1 97 ? -13.385 -5.820 5.740 1.00 96.62 97 VAL A C 1
ATOM 678 O O . VAL A 1 97 ? -13.987 -5.541 6.779 1.00 96.62 97 VAL A O 1
ATOM 681 N N . ALA A 1 98 ? -12.438 -6.748 5.686 1.00 96.38 98 ALA A N 1
ATOM 682 C CA . ALA A 1 98 ? -11.786 -7.319 6.851 1.00 96.38 98 ALA A CA 1
ATOM 683 C C . ALA A 1 98 ? -10.326 -6.847 6.929 1.00 96.38 98 ALA A C 1
ATOM 685 O O . ALA A 1 98 ? -9.586 -6.941 5.946 1.00 96.38 98 ALA A O 1
ATOM 686 N N . ALA A 1 99 ? -9.895 -6.394 8.109 1.00 96.56 99 ALA A N 1
ATOM 687 C CA . ALA A 1 99 ? -8.480 -6.342 8.463 1.00 96.56 99 ALA A CA 1
ATOM 688 C C . ALA A 1 99 ? -8.048 -7.736 8.909 1.00 96.56 99 ALA A C 1
ATOM 690 O O . ALA A 1 99 ? -8.554 -8.262 9.899 1.00 96.56 99 ALA A O 1
ATOM 691 N N . VAL A 1 100 ? -7.118 -8.338 8.177 1.00 97.00 100 VAL A N 1
ATOM 692 C CA . VAL A 1 100 ? -6.662 -9.708 8.408 1.00 97.00 100 VAL A CA 1
ATOM 693 C C . VAL A 1 100 ? -5.192 -9.692 8.803 1.00 97.00 100 VAL A C 1
ATOM 695 O O . VAL A 1 100 ? -4.378 -9.093 8.106 1.00 97.00 100 VAL A O 1
ATOM 698 N N . SER A 1 101 ? -4.834 -10.358 9.897 1.00 93.69 101 SER A N 1
ATOM 699 C CA . SER A 1 101 ? -3.440 -10.477 10.334 1.00 93.69 101 SER A CA 1
ATOM 700 C C . SER A 1 101 ? -2.581 -11.239 9.309 1.00 93.69 101 SER A C 1
ATOM 702 O O . SER A 1 101 ? -3.119 -11.951 8.452 1.00 93.69 101 SER A O 1
ATOM 704 N N . PRO A 1 102 ? -1.238 -11.186 9.402 1.00 90.06 102 PRO A N 1
ATOM 705 C CA . PRO A 1 102 ? -0.358 -11.954 8.521 1.00 90.06 102 PRO A CA 1
ATOM 706 C C . PRO A 1 102 ? -0.639 -13.464 8.542 1.00 90.06 102 PRO A C 1
ATOM 708 O O . PRO A 1 102 ? -0.466 -14.127 7.520 1.00 90.06 102 PRO A O 1
ATOM 711 N N . ASN A 1 103 ? -1.144 -13.979 9.670 1.00 91.25 103 ASN A N 1
ATOM 712 C CA . ASN A 1 103 ? -1.504 -15.386 9.864 1.00 91.25 103 ASN A CA 1
ATOM 713 C C . ASN A 1 103 ? -2.928 -15.728 9.385 1.00 91.25 103 ASN A C 1
ATOM 715 O O . ASN A 1 103 ? -3.386 -16.849 9.588 1.00 91.25 103 ASN A O 1
ATOM 719 N N . GLY A 1 104 ? -3.649 -14.783 8.774 1.00 90.81 104 GLY A N 1
ATOM 720 C CA . GLY A 1 104 ? -4.978 -15.022 8.207 1.00 90.81 104 GLY A CA 1
ATOM 721 C C . GLY A 1 104 ? -6.147 -14.828 9.177 1.00 90.81 104 GLY A C 1
ATOM 722 O O . GLY A 1 104 ? -7.283 -15.105 8.803 1.00 90.81 104 GLY A O 1
ATOM 723 N N . LEU A 1 105 ? -5.908 -14.342 10.401 1.00 93.94 105 LEU A N 1
ATOM 724 C CA . LEU A 1 105 ? -6.977 -14.129 11.383 1.00 93.94 105 LEU A CA 1
ATOM 725 C C . LEU A 1 105 ? -7.664 -12.774 11.154 1.00 93.94 105 LEU A C 1
ATOM 727 O O . LEU A 1 105 ? -6.962 -11.760 11.122 1.00 93.94 105 LEU A O 1
ATOM 731 N N . PRO A 1 106 ? -9.002 -12.712 11.028 1.00 93.50 106 PRO A N 1
ATOM 732 C CA . PRO A 1 106 ? -9.713 -11.441 10.961 1.00 93.50 106 PRO A CA 1
ATOM 733 C C . PRO A 1 106 ? -9.634 -10.731 12.318 1.00 93.50 106 PRO A C 1
ATOM 735 O O . PRO A 1 106 ? -10.052 -11.276 13.337 1.00 93.50 106 PRO A O 1
ATOM 738 N N . LEU A 1 107 ? -9.081 -9.520 12.325 1.00 95.44 107 LEU A N 1
ATOM 739 C CA . LEU A 1 107 ? -8.940 -8.678 13.516 1.00 95.44 107 LEU A CA 1
ATOM 740 C C . LEU A 1 107 ? -10.097 -7.684 13.650 1.00 95.44 107 LEU A C 1
ATOM 742 O O . LEU A 1 107 ? -10.531 -7.391 14.759 1.00 95.44 107 LEU A O 1
ATOM 746 N N . ALA A 1 108 ? -10.614 -7.192 12.524 1.00 96.38 108 ALA A N 1
ATOM 747 C CA . ALA A 1 108 ? -11.792 -6.337 12.473 1.00 96.38 108 ALA A CA 1
ATOM 748 C C . ALA A 1 108 ? -12.529 -6.507 11.146 1.00 96.38 108 ALA A C 1
ATOM 750 O O . ALA A 1 108 ? -11.918 -6.791 10.116 1.00 96.38 108 ALA A O 1
ATOM 751 N N . VAL A 1 109 ? -13.842 -6.291 11.184 1.00 97.00 109 VAL A N 1
ATOM 752 C CA . VAL A 1 109 ? -14.716 -6.237 10.010 1.00 97.00 109 VAL A CA 1
ATOM 753 C C . VAL A 1 109 ? -15.529 -4.953 10.083 1.00 97.00 109 VAL A C 1
ATOM 755 O O . VAL A 1 109 ? -16.115 -4.643 11.123 1.00 97.00 109 VAL A O 1
ATOM 758 N N . GLY A 1 110 ? -15.548 -4.192 8.995 1.00 97.00 110 GLY A N 1
ATOM 759 C CA . GLY A 1 110 ? -16.224 -2.905 8.952 1.00 97.00 110 GLY A CA 1
ATOM 760 C C . GLY A 1 110 ? -15.989 -2.150 7.652 1.00 97.00 110 GLY A C 1
ATOM 761 O O . GLY A 1 110 ? -15.453 -2.683 6.685 1.00 97.00 110 GLY A O 1
ATOM 762 N N . VAL A 1 111 ? -16.388 -0.881 7.631 1.00 97.81 111 VAL A N 1
ATOM 763 C CA . VAL A 1 111 ? -16.213 -0.024 6.454 1.00 97.81 111 VAL A CA 1
ATOM 764 C C . VAL A 1 111 ? -14.801 0.550 6.440 1.00 97.81 111 VAL A C 1
ATOM 766 O O . VAL A 1 111 ? -14.388 1.175 7.418 1.00 97.81 111 VAL A O 1
ATOM 769 N N . PHE A 1 112 ? -14.075 0.391 5.333 1.00 96.19 112 PHE A N 1
ATOM 770 C CA . PHE A 1 112 ? -12.773 1.031 5.159 1.00 96.19 112 PHE A CA 1
ATOM 771 C C . PHE A 1 112 ? -12.961 2.544 5.005 1.00 96.19 112 PHE A C 1
ATOM 773 O O . PHE A 1 112 ? -13.465 3.017 3.988 1.00 96.19 112 PHE A O 1
ATOM 780 N N . ALA A 1 113 ? -12.615 3.305 6.039 1.00 94.62 113 ALA A N 1
ATOM 781 C CA . ALA A 1 113 ? -12.900 4.733 6.125 1.00 94.62 113 ALA A CA 1
ATOM 782 C C . ALA A 1 113 ? -11.800 5.607 5.515 1.00 94.62 113 ALA A C 1
ATOM 784 O O . ALA A 1 113 ? -12.076 6.746 5.148 1.00 94.62 113 ALA A O 1
ATOM 785 N N . GLY A 1 114 ? -10.577 5.088 5.408 1.00 92.69 114 GLY A N 1
ATOM 786 C CA . GLY A 1 114 ? -9.459 5.817 4.828 1.00 92.69 114 GLY A CA 1
ATOM 787 C C . GLY A 1 114 ? -8.109 5.368 5.354 1.00 92.69 114 GLY A C 1
ATOM 788 O O . GLY A 1 114 ? -7.988 4.350 6.031 1.00 92.69 114 GLY A O 1
ATOM 789 N N . LEU A 1 115 ? -7.101 6.157 5.015 1.00 92.38 115 LEU A N 1
ATOM 790 C CA . LEU A 1 115 ? -5.713 6.006 5.402 1.00 92.38 115 LEU A CA 1
ATOM 791 C C . LEU A 1 115 ? -5.256 7.330 5.989 1.00 92.38 115 LEU A C 1
ATOM 793 O O . LEU A 1 115 ? -5.612 8.389 5.475 1.00 92.38 115 LEU A O 1
ATOM 797 N N . ASP A 1 116 ? -4.469 7.292 7.046 1.00 90.50 116 ASP A N 1
ATOM 798 C CA . ASP A 1 116 ? -3.903 8.518 7.586 1.00 90.50 116 ASP A CA 1
ATOM 799 C C . ASP A 1 116 ? -2.584 8.904 6.889 1.00 90.50 116 ASP A C 1
ATOM 801 O O . ASP A 1 116 ? -2.057 8.203 6.021 1.00 90.50 116 ASP A O 1
ATOM 805 N N . ILE A 1 117 ? -2.016 10.039 7.295 1.00 89.81 117 ILE A N 1
ATOM 806 C CA . ILE A 1 117 ? -0.753 10.581 6.764 1.00 89.81 117 ILE A CA 1
ATOM 807 C C . ILE A 1 117 ? 0.483 9.700 7.036 1.00 89.81 117 ILE A C 1
ATOM 809 O O . ILE A 1 117 ? 1.562 9.993 6.513 1.00 89.81 117 ILE A O 1
ATOM 813 N N . TRP A 1 118 ? 0.332 8.639 7.834 1.00 89.19 118 TRP A N 1
ATOM 814 C CA . TRP A 1 118 ? 1.350 7.633 8.139 1.00 89.19 118 TRP A CA 1
ATOM 815 C C . TRP A 1 118 ? 1.082 6.288 7.449 1.00 89.19 118 TRP A C 1
ATOM 817 O O . TRP A 1 118 ? 1.886 5.369 7.5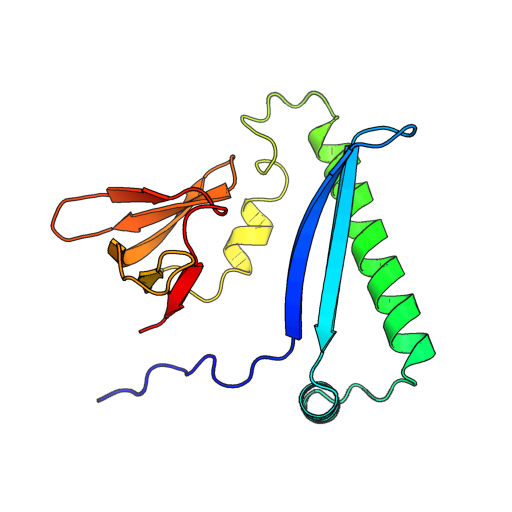81 1.00 89.19 118 TRP A O 1
ATOM 827 N N . GLY A 1 119 ? -0.020 6.166 6.703 1.00 90.31 119 GLY A N 1
ATOM 828 C CA . GLY A 1 119 ? -0.392 4.962 5.962 1.00 90.31 119 GLY A CA 1
ATOM 829 C C . GLY A 1 119 ? -1.155 3.926 6.785 1.00 90.31 119 GLY A C 1
ATOM 830 O O . GLY A 1 119 ? -1.319 2.797 6.324 1.00 90.31 119 GLY A O 1
ATOM 831 N N . ARG A 1 120 ? -1.630 4.273 7.989 1.00 94.06 120 ARG A N 1
ATOM 832 C CA . ARG A 1 120 ? -2.482 3.381 8.786 1.00 94.06 120 ARG A CA 1
ATOM 833 C C . ARG A 1 120 ? -3.880 3.342 8.191 1.00 94.06 120 ARG A C 1
ATOM 835 O O . ARG A 1 120 ? -4.446 4.384 7.880 1.00 94.06 120 ARG A O 1
ATOM 842 N N . ALA A 1 121 ? -4.444 2.148 8.058 1.00 94.94 121 ALA A N 1
ATOM 843 C CA . ALA A 1 121 ? -5.802 1.942 7.576 1.00 94.94 121 ALA A CA 1
ATOM 844 C C . ALA A 1 121 ? -6.815 2.142 8.710 1.00 94.94 121 ALA A C 1
ATOM 846 O O . ALA A 1 121 ? -6.709 1.496 9.752 1.00 94.94 121 ALA A O 1
ATOM 847 N N . THR A 1 122 ? -7.832 2.971 8.487 1.00 96.44 122 THR A N 1
ATOM 848 C CA . THR A 1 122 ? -8.930 3.196 9.434 1.00 96.44 122 THR A CA 1
ATOM 849 C C . THR A 1 122 ? -10.153 2.382 9.029 1.00 96.44 122 THR A C 1
ATOM 851 O O . THR A 1 122 ? -10.688 2.552 7.932 1.00 96.44 122 THR A O 1
ATOM 854 N N . ILE A 1 123 ? -10.648 1.526 9.923 1.00 97.31 123 ILE A N 1
ATOM 855 C CA . ILE A 1 123 ? -11.876 0.746 9.731 1.00 97.31 123 ILE A CA 1
ATOM 856 C C . ILE A 1 123 ? -12.940 1.200 10.729 1.00 97.31 123 ILE A C 1
ATOM 858 O O . ILE A 1 123 ? -12.732 1.173 11.940 1.00 97.31 123 ILE A O 1
ATOM 862 N N . LYS A 1 124 ? -14.116 1.569 10.214 1.00 98.00 124 LYS A N 1
ATOM 863 C CA . LYS A 1 124 ? -15.317 1.863 11.004 1.00 98.00 124 LYS A CA 1
ATOM 864 C C . LYS A 1 124 ? -16.065 0.576 11.317 1.00 98.00 124 LYS A C 1
ATOM 866 O O . LYS A 1 124 ? -16.656 -0.038 10.428 1.00 98.00 124 LYS A O 1
ATOM 871 N N . THR A 1 125 ? -16.060 0.193 12.586 1.00 96.31 125 THR A N 1
ATOM 872 C CA . THR A 1 125 ? -16.766 -0.982 13.115 1.00 96.31 125 THR A CA 1
ATOM 873 C C . THR A 1 125 ? -17.972 -0.559 13.959 1.00 96.31 125 THR A C 1
ATOM 875 O O . THR A 1 125 ? -18.150 0.621 14.264 1.00 96.31 125 THR A O 1
ATOM 878 N N . GLY A 1 126 ? -18.779 -1.524 14.412 1.00 93.56 126 GLY A N 1
ATOM 879 C CA . GLY A 1 126 ? -19.838 -1.261 15.396 1.00 93.56 126 GLY A CA 1
ATOM 880 C C . GLY A 1 126 ? -19.325 -0.770 16.759 1.00 93.56 126 GLY A C 1
ATOM 881 O O . GLY A 1 126 ? -20.093 -0.191 17.519 1.00 93.56 126 GLY A O 1
ATOM 882 N N . ALA A 1 127 ? -18.035 -0.965 17.058 1.00 92.12 127 ALA A N 1
ATOM 883 C CA . ALA A 1 127 ? -17.379 -0.484 18.274 1.00 92.12 127 ALA A CA 1
ATOM 884 C C . ALA A 1 127 ? -16.676 0.878 18.090 1.00 92.12 127 ALA A C 1
ATOM 886 O O . ALA A 1 127 ? -16.035 1.358 19.021 1.00 92.12 127 ALA A O 1
ATOM 887 N N . GLY A 1 128 ? -16.781 1.493 16.906 1.00 95.56 128 GLY A N 1
ATOM 888 C CA . GLY A 1 128 ? -16.089 2.732 16.547 1.00 95.56 128 GLY A CA 1
ATOM 889 C C . GLY A 1 128 ? -14.973 2.534 15.519 1.00 95.56 128 GLY A C 1
ATOM 890 O O . GLY A 1 128 ? -14.862 1.478 14.884 1.00 95.56 128 GLY A O 1
ATOM 891 N N . GLU A 1 129 ? -14.173 3.582 15.328 1.00 96.69 129 GLU A N 1
ATOM 892 C CA . GLU A 1 129 ? -13.021 3.592 14.421 1.00 96.69 129 GLU A CA 1
ATOM 893 C C . GLU A 1 129 ? -11.821 2.863 15.032 1.00 96.69 129 GLU A C 1
ATOM 895 O O . GLU A 1 129 ? -11.496 3.042 16.205 1.00 96.69 129 GLU A O 1
ATOM 900 N N . GLN A 1 130 ? -11.163 2.037 14.221 1.00 96.62 130 GLN A N 1
ATOM 901 C CA . GLN A 1 130 ? -9.941 1.322 14.578 1.00 96.62 130 GLN A CA 1
ATOM 902 C C . GLN A 1 130 ? -8.873 1.577 13.517 1.00 96.62 130 GLN A C 1
ATOM 904 O O . GLN A 1 130 ? -9.152 1.459 12.323 1.00 96.62 130 GLN A O 1
ATOM 909 N N . GLU A 1 131 ? -7.661 1.909 13.952 1.00 96.81 131 GLU A N 1
ATOM 910 C CA . GLU A 1 131 ? -6.511 2.137 13.076 1.00 96.81 131 GLU A CA 1
ATOM 911 C C . GLU A 1 131 ? -5.583 0.923 13.078 1.00 96.81 131 GLU A C 1
ATOM 913 O O . GLU A 1 131 ? -5.248 0.384 14.133 1.00 96.81 131 GLU A O 1
ATOM 918 N N . PHE A 1 132 ? -5.122 0.527 11.895 1.00 96.50 132 PHE A N 1
ATOM 919 C CA . PHE A 1 132 ? -4.210 -0.594 11.724 1.00 96.50 132 PHE A CA 1
ATOM 920 C C . PHE A 1 132 ? -2.989 -0.183 10.904 1.00 96.50 132 PHE A C 1
ATOM 922 O O . PHE A 1 132 ? -3.152 0.329 9.793 1.00 96.50 132 PHE A O 1
ATOM 929 N N . PRO A 1 133 ? -1.765 -0.420 11.399 1.00 94.19 133 PRO A N 1
ATOM 930 C CA . PRO A 1 133 ? -0.573 -0.154 10.615 1.00 94.19 133 PRO A CA 1
ATOM 931 C C . PRO A 1 133 ? -0.405 -1.206 9.499 1.00 94.19 133 PRO A C 1
ATOM 933 O O . PRO A 1 133 ? -0.835 -2.357 9.663 1.00 94.19 133 PRO A O 1
ATOM 936 N N . PRO A 1 134 ? 0.186 -0.829 8.351 1.00 89.12 134 PRO A N 1
ATOM 937 C CA . PRO A 1 134 ? 0.232 -1.668 7.149 1.00 89.12 134 PRO A CA 1
ATOM 938 C C . PRO A 1 134 ? 1.023 -2.974 7.331 1.00 89.12 134 PRO A C 1
ATOM 940 O O . PRO A 1 134 ? 0.758 -3.958 6.645 1.00 89.12 134 PRO A O 1
ATOM 943 N N . GLU A 1 135 ? 1.963 -3.027 8.272 1.00 88.50 135 GLU A N 1
ATOM 944 C CA . GLU A 1 135 ? 2.711 -4.238 8.619 1.00 88.50 135 GLU A CA 1
ATOM 945 C C . GLU A 1 135 ? 1.905 -5.239 9.463 1.00 88.50 135 GLU A C 1
ATOM 947 O O . GLU A 1 135 ? 2.226 -6.429 9.488 1.00 88.50 135 GLU A O 1
ATOM 952 N N . ALA A 1 136 ? 0.851 -4.783 10.150 1.00 92.44 136 ALA A N 1
ATOM 953 C CA . ALA A 1 136 ? 0.071 -5.617 11.062 1.00 92.44 136 ALA A CA 1
ATOM 954 C C . ALA A 1 136 ? -1.140 -6.275 10.398 1.00 92.44 136 ALA A C 1
ATOM 956 O O . ALA A 1 136 ? -1.643 -7.272 10.922 1.00 92.44 136 ALA A O 1
ATOM 957 N N . VAL A 1 137 ? -1.642 -5.730 9.284 1.00 94.50 137 VAL A N 1
ATOM 958 C CA . VAL A 1 137 ? -2.855 -6.239 8.633 1.00 94.50 137 VAL A CA 1
ATOM 959 C C . VAL A 1 137 ? -2.806 -6.146 7.116 1.00 94.50 137 VAL A C 1
ATOM 961 O O . VAL A 1 137 ? -2.150 -5.295 6.527 1.00 94.50 137 VAL A O 1
ATOM 964 N N . ARG A 1 138 ? -3.601 -6.996 6.473 1.00 92.25 138 ARG A N 1
ATOM 965 C CA . ARG A 1 138 ? -4.003 -6.883 5.073 1.00 92.25 138 ARG A CA 1
ATOM 966 C C . ARG A 1 138 ? -5.479 -6.525 5.030 1.00 92.25 138 ARG A C 1
ATOM 968 O O . ARG A 1 138 ? -6.285 -7.186 5.683 1.00 92.25 138 ARG A O 1
ATOM 975 N N . ILE A 1 139 ? -5.831 -5.521 4.239 1.00 93.75 139 ILE A N 1
ATOM 976 C CA . ILE A 1 139 ? -7.227 -5.143 4.014 1.00 93.75 139 ILE A CA 1
ATOM 977 C C . ILE A 1 139 ? -7.780 -5.987 2.866 1.00 93.75 139 ILE A C 1
ATOM 979 O O . ILE A 1 139 ? -7.198 -6.019 1.782 1.00 93.75 139 ILE A O 1
ATOM 983 N N . ARG A 1 140 ? -8.884 -6.698 3.105 1.00 92.12 140 ARG A N 1
ATOM 984 C CA . ARG A 1 140 ? -9.555 -7.535 2.100 1.00 92.12 140 ARG A CA 1
ATOM 985 C C . ARG A 1 140 ? -11.013 -7.124 1.962 1.00 92.12 140 ARG A C 1
ATOM 987 O O . ARG A 1 140 ? -11.680 -6.977 2.979 1.00 92.12 140 ARG A O 1
ATOM 994 N N . GLY A 1 141 ? -11.500 -6.968 0.732 1.00 90.31 141 GLY A N 1
ATOM 995 C CA . GLY A 1 141 ? -12.935 -6.818 0.469 1.00 90.31 141 GLY A CA 1
ATOM 996 C C . GLY 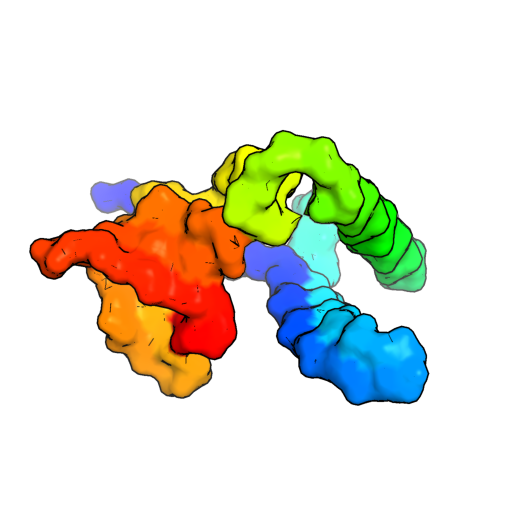A 1 141 ? -13.722 -8.066 0.880 1.00 90.31 141 GLY A C 1
ATOM 997 O O . GLY A 1 141 ? -13.159 -9.166 0.895 1.00 90.31 141 GLY A O 1
ATOM 998 N N . LEU A 1 142 ? -14.995 -7.866 1.230 1.00 87.69 142 LEU A N 1
ATOM 999 C CA . LEU A 1 142 ? -15.966 -8.908 1.582 1.00 87.69 142 LEU A CA 1
ATOM 1000 C C . LEU A 1 142 ? -17.063 -9.053 0.526 1.00 87.69 142 LEU A C 1
ATOM 1002 O O . LEU A 1 142 ? -17.416 -8.022 -0.094 1.00 87.69 142 LEU A O 1
#

Foldseek 3Di:
DDDDPPPPDDQKDWDWDWDADPVGIDIDIDIGGDVVVCVVVVDDDDPVVVVVVVVVVVVVVVVVLVVVQPPPPVQPASCSVPQVVVFVVDPQAQAWKFWAFPVGHGPDTAHFPGADRQGWTWGQHPVGIDTHHPNGTDIGGD

Sequence (142 aa):
MCGAPAFETSLARVAVNGGAGAAGMFAAVTVDIERAALGELGVDMADEVLVEALATAVLTRVDTWAVAANTPQGAAGPLAPVLGEYFDMVPLLGRQVAAVSPNGLPLAVGVFAGLDIWGRATIKTGAGEQEFPPEAVRIRGL

Secondary structure (DSSP, 8-state):
-PPP-------EEEEEEEEEETTEEEEEEEEEE-HHHHHHTT----HHHHHHHHHHHHHHHHHHHHHHHHS-S--SSTTTTTHHHHHHH-TTTTSEEEEE-TTS-EEEEEEEEEE-TT-PEEEEETTEEEEE-TTT-EEEE-

Mean predicted aligned error: 6.35 Å

Nearest PDB structures (foldseek):
  3efs-assembly2_B  TM=6.814E-01  e=1.743E-03  Aquifex aeolicus
  2eay-assembly1_B  TM=6.584E-01  e=3.203E-03  Aquifex aeolicus
  3fjp-assembly2_B  TM=6.457E-01  e=2.713E-03  Aquifex aeolicus
  3l2z-assembly1_A  TM=7.123E-01  e=2.103E-02  Mycobacterium tuberculosis H37Rv
  7dma-assembly1_B  TM=4.913E-01  e=8.772E+00  Vibrio alginolyticus